Protein AF-A0A0R2H1U2-F1 (afdb_monomer_lite)

pLDDT: mean 84.58, std 15.43, range [46.41, 98.12]

Sequence (146 aa):
MGIFGTTMVCIAEWLLFIFPLYQAYLELDEQRDLLLANIDFDEIHNHAFADRKIHLRDLNQLKLLLTDEQKAALKAFNSLRNKAIAWFFVALAGYIKACSSTFEVMEHFSHHVNTWLFILIIVVLTAFALAFIVSRILTNQKVKAI

Structure (mmCIF, N/CA/C/O backbone):
data_AF-A0A0R2H1U2-F1
#
_entry.id   AF-A0A0R2H1U2-F1
#
loop_
_atom_site.group_PDB
_atom_site.id
_atom_site.type_symbol
_atom_site.label_atom_id
_atom_site.label_alt_id
_atom_site.label_comp_id
_atom_site.label_asym_id
_atom_site.label_entity_id
_atom_site.label_seq_id
_atom_site.pdbx_PDB_ins_code
_atom_site.Cartn_x
_atom_site.Cartn_y
_atom_site.Cartn_z
_atom_site.occupancy
_atom_site.B_iso_or_equiv
_atom_site.auth_seq_id
_atom_site.auth_comp_id
_atom_site.auth_asym_id
_atom_site.auth_atom_id
_atom_site.pdbx_PDB_model_num
ATOM 1 N N . MET A 1 1 ? 24.788 9.928 -10.933 1.00 64.69 1 MET A N 1
ATOM 2 C CA . MET A 1 1 ? 25.160 8.730 -10.144 1.00 64.69 1 MET A CA 1
ATOM 3 C C . MET A 1 1 ? 25.624 7.633 -11.094 1.00 64.69 1 MET A C 1
ATOM 5 O O . MET A 1 1 ? 25.211 7.639 -12.248 1.00 64.69 1 MET A O 1
ATOM 9 N N . GLY A 1 2 ? 26.493 6.722 -10.647 1.00 85.94 2 GLY A N 1
ATOM 10 C CA . GLY A 1 2 ? 26.785 5.500 -11.407 1.00 85.94 2 GLY A CA 1
ATOM 11 C C . GLY A 1 2 ? 25.601 4.526 -11.376 1.00 85.94 2 GLY A C 1
ATOM 12 O O . GLY A 1 2 ? 24.752 4.631 -10.493 1.00 85.94 2 GLY A O 1
ATOM 13 N N . ILE A 1 3 ? 25.583 3.558 -12.296 1.00 89.31 3 ILE A N 1
ATOM 14 C CA . ILE A 1 3 ? 24.486 2.588 -12.478 1.00 89.31 3 ILE A CA 1
ATOM 15 C C . ILE A 1 3 ? 24.079 1.864 -11.186 1.00 89.31 3 ILE A C 1
ATOM 17 O O . ILE A 1 3 ? 22.897 1.677 -10.908 1.00 89.31 3 ILE A O 1
ATOM 21 N N . PHE A 1 4 ? 25.062 1.529 -10.349 1.00 90.88 4 PHE A N 1
ATOM 22 C CA . PHE A 1 4 ? 24.841 0.911 -9.045 1.00 90.88 4 PHE A CA 1
ATOM 23 C C . PHE A 1 4 ? 24.026 1.810 -8.105 1.00 90.88 4 PHE A C 1
ATOM 25 O O . PHE A 1 4 ? 23.068 1.354 -7.487 1.00 90.88 4 PHE A O 1
ATOM 32 N N . GLY A 1 5 ? 24.374 3.099 -8.031 1.00 92.50 5 GLY A N 1
ATOM 33 C CA . GLY A 1 5 ? 23.673 4.064 -7.185 1.00 92.50 5 GLY A CA 1
ATOM 34 C C . GLY A 1 5 ? 22.225 4.256 -7.628 1.00 92.50 5 GLY A C 1
ATOM 35 O O . GLY A 1 5 ? 21.321 4.166 -6.804 1.00 92.50 5 GLY A O 1
ATOM 36 N N . THR A 1 6 ? 22.002 4.423 -8.934 1.00 93.12 6 THR A N 1
ATOM 37 C CA . THR A 1 6 ? 20.656 4.562 -9.511 1.00 93.12 6 THR A CA 1
ATOM 38 C C . THR A 1 6 ? 19.805 3.314 -9.254 1.00 93.12 6 THR A C 1
ATOM 40 O O . THR A 1 6 ? 18.647 3.420 -8.861 1.00 93.12 6 THR A O 1
ATOM 43 N N . THR A 1 7 ? 20.396 2.121 -9.381 1.00 94.19 7 THR A N 1
ATOM 44 C CA . THR A 1 7 ? 19.700 0.854 -9.105 1.00 94.19 7 THR A CA 1
ATOM 45 C C . THR A 1 7 ? 19.287 0.743 -7.635 1.00 94.19 7 THR A C 1
ATOM 47 O O . THR A 1 7 ? 18.159 0.357 -7.343 1.00 94.19 7 THR A O 1
ATOM 50 N N . MET A 1 8 ? 20.161 1.124 -6.697 1.00 96.56 8 MET A N 1
ATOM 51 C CA . MET A 1 8 ? 19.837 1.102 -5.264 1.00 96.56 8 MET A CA 1
ATOM 52 C C . MET A 1 8 ? 18.733 2.095 -4.898 1.00 96.56 8 MET A C 1
ATOM 54 O O . MET A 1 8 ? 17.856 1.765 -4.101 1.00 96.56 8 MET A O 1
ATOM 58 N N . VAL A 1 9 ? 18.744 3.285 -5.503 1.00 95.94 9 VAL A N 1
ATOM 59 C CA . VAL A 1 9 ? 17.663 4.267 -5.343 1.00 95.94 9 VAL A CA 1
ATOM 60 C C . VAL A 1 9 ? 16.347 3.705 -5.876 1.00 95.94 9 VAL A C 1
ATOM 62 O O . VAL A 1 9 ? 15.346 3.750 -5.167 1.00 95.94 9 VAL A O 1
ATOM 65 N N . CYS A 1 10 ? 16.359 3.093 -7.061 1.00 96.12 10 CYS A N 1
ATOM 66 C CA . CYS A 1 10 ? 15.179 2.454 -7.639 1.00 96.12 10 CYS A CA 1
ATOM 67 C C . CYS A 1 10 ? 14.599 1.373 -6.715 1.00 96.12 10 CYS A C 1
ATOM 69 O O . CYS A 1 10 ? 13.407 1.388 -6.408 1.00 96.12 10 CYS A O 1
ATOM 71 N N . ILE A 1 11 ? 15.447 0.492 -6.175 1.00 96.94 11 ILE A N 1
ATOM 72 C CA . 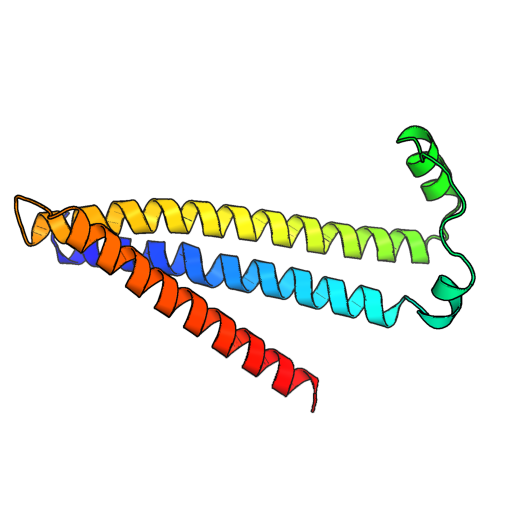ILE A 1 11 ? 15.022 -0.519 -5.196 1.00 96.94 11 ILE A CA 1
ATOM 73 C C . ILE A 1 11 ? 14.402 0.147 -3.962 1.00 96.94 11 ILE A C 1
ATOM 75 O O . ILE A 1 11 ? 13.312 -0.239 -3.544 1.00 96.94 11 ILE A O 1
ATOM 79 N N . ALA A 1 12 ? 15.061 1.155 -3.386 1.00 97.44 12 ALA A N 1
ATOM 80 C CA . ALA A 1 12 ? 14.558 1.850 -2.203 1.00 97.44 12 ALA A CA 1
ATOM 81 C C . ALA A 1 12 ? 13.175 2.478 -2.442 1.00 97.44 12 ALA A C 1
ATOM 83 O O . ALA A 1 12 ? 12.314 2.439 -1.565 1.00 97.44 12 ALA A O 1
ATOM 84 N N . GLU A 1 13 ? 12.933 3.016 -3.632 1.00 97.69 13 GLU A N 1
ATOM 85 C CA . GLU A 1 13 ? 11.661 3.641 -3.989 1.00 97.69 13 GLU A CA 1
ATOM 86 C C . GLU A 1 13 ? 10.540 2.623 -4.202 1.00 97.69 13 GLU A C 1
ATOM 88 O O . GLU A 1 13 ? 9.422 2.841 -3.734 1.00 97.69 13 GLU A O 1
ATOM 93 N N . TRP A 1 14 ? 10.842 1.461 -4.787 1.00 98.12 14 TRP A N 1
ATOM 94 C CA . TRP A 1 14 ? 9.898 0.342 -4.815 1.00 98.12 14 TRP A CA 1
ATOM 95 C C . TRP A 1 14 ? 9.555 -0.156 -3.404 1.00 98.12 14 TRP A C 1
ATOM 97 O O . TRP A 1 14 ? 8.397 -0.471 -3.128 1.00 98.12 14 TRP A O 1
ATOM 107 N N . LEU A 1 15 ? 10.509 -0.161 -2.468 1.00 97.62 15 LEU A N 1
ATOM 108 C CA . LEU A 1 15 ? 10.227 -0.496 -1.064 1.00 97.62 15 LEU A CA 1
ATOM 109 C C . LEU A 1 15 ? 9.354 0.569 -0.375 1.00 97.62 15 LEU A C 1
ATOM 111 O O . LEU A 1 15 ? 8.492 0.211 0.431 1.00 97.62 15 LEU A O 1
ATOM 115 N N . LEU A 1 16 ? 9.519 1.851 -0.728 1.00 97.56 16 LEU A N 1
ATOM 116 C CA . LEU A 1 16 ? 8.642 2.947 -0.286 1.00 97.56 16 LEU A CA 1
ATOM 117 C C . LEU A 1 16 ? 7.225 2.859 -0.863 1.00 97.56 16 LEU A C 1
ATOM 119 O O . LEU A 1 16 ? 6.310 3.457 -0.307 1.00 97.56 16 LEU A O 1
ATOM 123 N N . PHE A 1 17 ? 7.013 2.111 -1.942 1.00 97.94 17 PHE A N 1
ATOM 124 C CA . PHE A 1 17 ? 5.671 1.739 -2.383 1.00 97.94 17 PHE A CA 1
ATOM 125 C C . PHE A 1 17 ? 5.137 0.545 -1.579 1.00 97.94 17 PHE A C 1
ATOM 127 O O . PHE A 1 17 ? 4.063 0.620 -0.983 1.00 97.94 17 PHE A O 1
ATOM 134 N N . ILE A 1 18 ? 5.904 -0.547 -1.530 1.00 97.62 18 ILE A N 1
ATOM 135 C CA . ILE A 1 18 ? 5.443 -1.844 -1.020 1.00 97.62 18 ILE A CA 1
ATOM 136 C C . ILE A 1 18 ? 5.078 -1.791 0.467 1.00 97.62 18 ILE A C 1
ATOM 138 O O . ILE A 1 18 ? 3.977 -2.192 0.854 1.00 97.62 18 ILE A O 1
ATOM 142 N N . PHE A 1 19 ? 5.993 -1.323 1.320 1.00 97.62 19 PHE A N 1
ATOM 143 C CA . PHE A 1 19 ? 5.796 -1.412 2.769 1.00 97.62 19 PHE A CA 1
ATOM 144 C C . PHE A 1 19 ? 4.764 -0.421 3.302 1.00 97.62 19 PHE A C 1
ATOM 146 O O . PHE A 1 19 ? 3.919 -0.849 4.086 1.00 97.62 19 PHE A O 1
ATOM 153 N N . PRO A 1 20 ? 4.748 0.856 2.880 1.00 98.12 20 PRO A N 1
ATOM 154 C CA . PRO A 1 20 ? 3.683 1.772 3.267 1.00 98.12 20 PRO A CA 1
ATOM 155 C C . PRO A 1 20 ? 2.303 1.308 2.794 1.00 98.12 20 PRO A C 1
ATOM 157 O O . PRO A 1 20 ? 1.339 1.438 3.542 1.00 98.12 20 PRO A O 1
ATOM 160 N N . LEU A 1 21 ? 2.190 0.680 1.615 1.00 97.75 21 LEU A N 1
ATOM 161 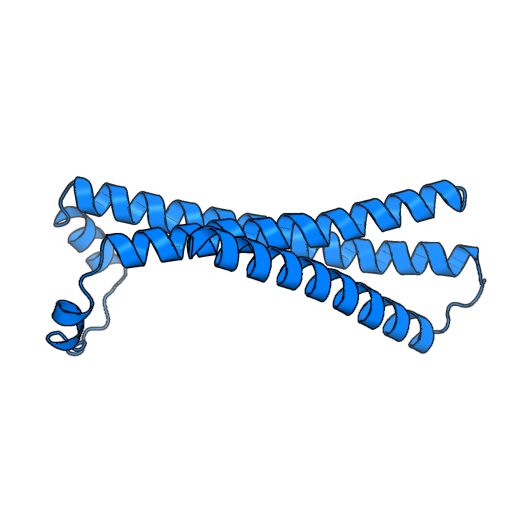C CA . LEU A 1 21 ? 0.907 0.133 1.168 1.00 97.75 21 LEU A CA 1
ATOM 162 C C . LEU A 1 21 ? 0.452 -1.037 2.050 1.00 97.75 21 LEU A C 1
ATOM 164 O O . LEU A 1 21 ? -0.715 -1.117 2.431 1.00 97.75 21 LEU A O 1
ATOM 168 N N . TYR A 1 22 ? 1.379 -1.921 2.420 1.00 97.19 22 TYR A N 1
ATOM 169 C CA . TYR A 1 22 ? 1.096 -2.994 3.370 1.00 97.19 22 TYR A CA 1
ATOM 170 C C . TYR A 1 22 ? 0.744 -2.457 4.768 1.00 97.19 22 TYR A C 1
ATOM 172 O O . TYR A 1 22 ? -0.185 -2.954 5.398 1.00 97.19 22 TYR A O 1
ATOM 180 N N . GLN A 1 23 ? 1.419 -1.406 5.239 1.00 97.38 23 GLN A N 1
ATOM 181 C CA . GLN A 1 23 ? 1.096 -0.755 6.509 1.00 97.38 23 GLN A CA 1
ATOM 182 C C . GLN A 1 23 ? -0.306 -0.136 6.478 1.00 97.38 23 GLN A C 1
ATOM 184 O O . GLN A 1 23 ? -1.060 -0.295 7.433 1.00 97.38 23 GLN A O 1
ATOM 189 N N . ALA A 1 24 ? -0.693 0.505 5.371 1.00 96.81 24 ALA A N 1
ATOM 190 C CA . ALA A 1 24 ? -2.050 1.012 5.197 1.00 96.81 24 ALA A CA 1
ATOM 191 C C . ALA A 1 24 ? -3.094 -0.109 5.327 1.00 96.81 24 ALA A C 1
ATOM 193 O O . ALA A 1 24 ? -4.110 0.080 5.993 1.00 96.81 24 ALA A O 1
ATOM 194 N N . TYR A 1 25 ? -2.821 -1.287 4.752 1.00 95.56 25 TYR A N 1
ATOM 195 C CA . TYR A 1 25 ? -3.667 -2.467 4.940 1.00 95.56 25 TYR A CA 1
ATOM 196 C C . TYR A 1 25 ? -3.757 -2.885 6.414 1.00 95.56 25 TYR A C 1
ATOM 198 O O . TYR A 1 25 ? -4.858 -3.133 6.890 1.00 95.56 25 TYR A O 1
ATOM 206 N N . LEU A 1 26 ? -2.636 -2.954 7.141 1.00 95.50 26 LEU A N 1
ATOM 207 C CA . LEU A 1 26 ? -2.635 -3.386 8.545 1.00 95.50 26 LEU A CA 1
ATOM 208 C C . LEU A 1 26 ? -3.492 -2.483 9.437 1.00 95.50 26 LEU A C 1
ATOM 210 O O . LEU A 1 26 ? -4.257 -2.989 10.252 1.00 95.50 26 LEU A O 1
ATOM 214 N N . GLU A 1 27 ? -3.417 -1.167 9.244 1.00 94.06 27 GLU A N 1
ATOM 215 C CA . GLU A 1 27 ? -4.227 -0.205 10.004 1.00 94.06 27 GLU A CA 1
ATOM 216 C C . GLU A 1 27 ? -5.730 -0.361 9.688 1.00 94.06 27 GLU A C 1
ATOM 218 O O . GLU A 1 27 ? -6.568 -0.247 10.582 1.00 94.06 27 GLU A O 1
ATOM 223 N N . LEU A 1 28 ? -6.093 -0.667 8.431 1.00 92.69 28 LEU A N 1
ATOM 224 C CA . LEU A 1 28 ? -7.482 -0.970 8.042 1.00 92.69 28 LEU A CA 1
ATOM 225 C C . LEU A 1 28 ? -7.963 -2.324 8.580 1.00 92.69 28 LEU A C 1
ATOM 227 O O . LEU A 1 28 ? -9.132 -2.475 8.928 1.00 92.69 28 LEU A O 1
ATOM 231 N N . ASP A 1 29 ? -7.078 -3.314 8.634 1.00 92.00 29 ASP A N 1
ATOM 232 C CA . ASP A 1 29 ? -7.366 -4.646 9.162 1.00 92.00 29 ASP A CA 1
ATOM 233 C C . ASP A 1 29 ? -7.618 -4.580 10.678 1.00 92.00 29 ASP A C 1
ATOM 235 O O . ASP A 1 29 ? -8.599 -5.137 11.161 1.00 92.00 29 ASP A O 1
ATOM 239 N N . GLU A 1 30 ? -6.816 -3.804 11.413 1.00 90.75 30 GLU A N 1
ATOM 240 C CA . GLU A 1 30 ? -7.051 -3.496 12.831 1.00 90.75 30 GLU A CA 1
ATOM 241 C C . GLU A 1 30 ? -8.346 -2.695 13.030 1.00 90.75 30 GLU A C 1
ATOM 243 O O . GLU A 1 30 ? -9.134 -2.975 13.934 1.00 90.75 30 GLU A O 1
ATOM 248 N N . GLN A 1 31 ? -8.627 -1.739 12.140 1.00 88.75 31 GLN A N 1
ATOM 249 C CA . GLN A 1 31 ? -9.879 -0.988 12.159 1.00 88.75 31 GLN A CA 1
ATOM 250 C C . GLN A 1 31 ? -11.100 -1.905 11.971 1.00 88.75 31 GLN A C 1
ATOM 252 O O . GLN A 1 31 ? -12.118 -1.705 12.637 1.00 88.75 31 GLN A O 1
ATOM 257 N N . ARG A 1 32 ? -11.013 -2.903 11.080 1.00 87.12 32 ARG A N 1
ATOM 258 C CA . ARG A 1 32 ? -12.057 -3.920 10.889 1.00 87.12 32 ARG A CA 1
ATOM 259 C C . ARG A 1 32 ? -12.245 -4.743 12.158 1.00 87.12 32 ARG A C 1
ATOM 261 O O . ARG A 1 32 ? -13.382 -4.939 12.572 1.00 87.12 32 ARG A O 1
ATOM 268 N N . ASP A 1 33 ? -11.163 -5.200 12.774 1.00 87.19 33 ASP A N 1
ATOM 269 C CA . ASP A 1 33 ? -11.244 -6.029 13.977 1.00 87.19 33 ASP A CA 1
ATOM 270 C C . ASP A 1 33 ? -11.883 -5.255 15.147 1.00 87.19 33 ASP A C 1
ATOM 272 O O . ASP A 1 33 ? -12.741 -5.793 15.844 1.00 87.19 33 ASP A O 1
ATOM 276 N N . LEU A 1 34 ? -11.580 -3.957 15.297 1.00 84.81 34 LEU A N 1
ATOM 277 C CA . LEU A 1 34 ? -12.262 -3.088 16.265 1.00 84.81 34 LEU A CA 1
ATOM 278 C C . LEU A 1 34 ? -13.755 -2.899 15.970 1.00 84.81 34 LEU A C 1
ATOM 280 O O . LEU A 1 34 ? -14.539 -2.764 16.908 1.00 84.81 34 LEU A O 1
ATOM 284 N N . LEU A 1 35 ? -14.162 -2.853 14.697 1.00 81.38 35 LEU A N 1
ATOM 285 C CA . LEU A 1 35 ? -15.584 -2.803 14.344 1.00 81.38 35 LEU A CA 1
ATOM 286 C C . LEU A 1 35 ? -16.284 -4.107 14.711 1.00 81.38 35 LEU A C 1
ATOM 288 O O . LEU A 1 35 ? -17.326 -4.067 15.351 1.00 81.38 35 LEU A O 1
ATOM 292 N N . LEU A 1 36 ? -15.704 -5.247 14.329 1.00 80.50 36 LEU A N 1
ATOM 293 C CA . LEU A 1 36 ? -16.287 -6.564 14.586 1.00 80.50 36 LEU A CA 1
ATOM 294 C C . LEU A 1 36 ? -16.393 -6.874 16.086 1.00 80.50 36 LEU A C 1
ATOM 296 O O . LEU A 1 36 ? -17.328 -7.550 16.493 1.00 80.50 36 LEU A O 1
ATOM 300 N N . ALA A 1 37 ? -15.471 -6.364 16.907 1.00 79.06 37 ALA A N 1
ATOM 301 C CA . ALA A 1 37 ? -15.507 -6.549 18.357 1.00 79.06 37 ALA A CA 1
ATOM 302 C C . ALA A 1 37 ? -16.567 -5.689 19.072 1.00 79.06 37 ALA A C 1
ATOM 304 O O . ALA A 1 37 ? -16.994 -6.045 20.166 1.00 79.06 37 ALA A O 1
ATOM 305 N N . ASN A 1 38 ? -16.963 -4.553 18.489 1.00 71.19 38 ASN A N 1
ATOM 306 C CA . ASN A 1 38 ? -17.827 -3.561 19.146 1.00 71.19 38 ASN A CA 1
ATOM 307 C C . ASN A 1 38 ? -19.221 -3.432 18.515 1.00 71.19 38 ASN A C 1
ATOM 309 O O . ASN A 1 38 ? -20.018 -2.615 18.974 1.00 71.19 38 ASN A O 1
ATOM 313 N N . ILE A 1 39 ? -19.507 -4.175 17.445 1.00 64.25 39 ILE A N 1
ATOM 314 C CA . ILE A 1 39 ? -20.787 -4.129 16.740 1.00 64.25 39 ILE A CA 1
ATOM 315 C C . ILE A 1 39 ? -21.485 -5.480 16.866 1.00 64.25 39 ILE A C 1
ATOM 317 O O . ILE A 1 39 ? -20.988 -6.486 16.365 1.00 64.25 39 ILE A O 1
ATOM 321 N N . ASP A 1 40 ? -22.675 -5.466 17.465 1.00 63.75 40 ASP A N 1
ATOM 322 C CA . ASP A 1 40 ? -23.650 -6.541 17.311 1.00 63.75 40 ASP A CA 1
ATOM 323 C C . ASP A 1 40 ? -24.409 -6.335 15.989 1.00 63.75 40 ASP A C 1
ATOM 325 O O . ASP A 1 40 ? -25.211 -5.408 15.829 1.00 63.75 40 ASP A O 1
ATOM 329 N N . PHE A 1 41 ? -24.098 -7.159 14.988 1.00 55.00 41 PHE A N 1
ATOM 330 C CA . PHE A 1 41 ? -24.680 -7.032 13.651 1.00 55.00 41 PHE A CA 1
ATOM 331 C C . PHE A 1 41 ? -26.163 -7.435 13.598 1.00 55.00 41 PHE A C 1
ATOM 333 O O . PHE A 1 41 ? -26.858 -6.984 12.683 1.00 55.00 41 PHE A O 1
ATOM 340 N N . ASP A 1 42 ? -26.665 -8.201 14.576 1.00 53.34 42 ASP A N 1
ATOM 341 C CA . ASP A 1 42 ? -28.087 -8.561 14.657 1.00 53.34 42 ASP A CA 1
ATOM 342 C C . ASP A 1 42 ? -28.952 -7.363 15.090 1.00 53.34 42 ASP A C 1
ATOM 344 O O . ASP A 1 42 ? -30.091 -7.208 14.641 1.00 53.34 42 ASP A O 1
ATOM 348 N N . GLU A 1 43 ? -28.401 -6.440 15.885 1.00 52.88 43 GLU A N 1
ATOM 349 C CA . GLU A 1 43 ? -29.109 -5.236 16.339 1.00 52.88 43 GLU A CA 1
ATOM 350 C C . GLU A 1 43 ? -29.252 -4.180 15.220 1.00 52.88 43 GLU A C 1
ATOM 352 O O . GLU A 1 43 ? -30.265 -3.474 15.130 1.00 52.88 43 GLU A O 1
ATOM 357 N N . ILE A 1 44 ? -28.277 -4.112 14.303 1.00 51.91 44 ILE A N 1
ATOM 358 C CA . ILE A 1 44 ? -28.257 -3.155 13.181 1.00 51.91 44 ILE A CA 1
ATOM 359 C C . ILE A 1 44 ? -29.311 -3.490 12.117 1.00 51.91 44 ILE A C 1
ATOM 361 O O . ILE A 1 44 ? -29.895 -2.576 11.529 1.00 51.91 44 ILE A O 1
ATOM 365 N N . HIS A 1 45 ? -29.607 -4.773 11.879 1.00 49.19 45 HIS A N 1
ATOM 366 C CA . HIS A 1 45 ? -30.610 -5.180 10.886 1.00 49.19 45 HIS A CA 1
ATOM 367 C C . HIS A 1 45 ? -32.026 -4.684 11.240 1.00 49.19 45 HIS A C 1
ATOM 369 O O . HIS A 1 45 ? -32.807 -4.353 10.348 1.00 49.19 45 HIS A O 1
ATOM 375 N N . ASN A 1 46 ? -32.331 -4.530 12.533 1.00 51.06 46 ASN A N 1
ATOM 376 C CA . ASN A 1 46 ? -33.621 -4.018 13.008 1.00 51.06 46 ASN A CA 1
ATOM 377 C C . ASN A 1 46 ? -33.763 -2.486 12.913 1.00 51.06 46 ASN A C 1
ATOM 379 O O . ASN A 1 46 ? -34.876 -1.972 13.005 1.00 51.06 46 ASN A O 1
ATOM 383 N N . HIS A 1 47 ? -32.673 -1.750 12.673 1.00 51.34 47 HIS A N 1
ATOM 384 C CA . HIS A 1 47 ? -32.681 -0.295 12.491 1.00 51.34 47 HIS A CA 1
ATOM 385 C C . HIS A 1 47 ? -32.152 0.082 11.103 1.00 51.34 47 HIS A C 1
ATOM 387 O O . HIS A 1 47 ? -31.167 0.805 10.951 1.00 51.34 47 HIS A O 1
ATOM 393 N N . ALA A 1 48 ? -32.836 -0.387 10.059 1.00 47.16 48 ALA A N 1
ATOM 394 C CA . ALA A 1 48 ? -32.629 0.093 8.699 1.00 47.16 48 ALA A CA 1
ATOM 395 C C . ALA A 1 48 ? -32.985 1.588 8.599 1.00 47.16 48 ALA A C 1
ATOM 397 O O . ALA A 1 48 ? -34.140 1.956 8.411 1.00 47.16 48 ALA A O 1
ATOM 398 N N . PHE A 1 49 ? -31.969 2.437 8.776 1.00 48.84 49 PHE A N 1
ATOM 399 C CA . PHE A 1 49 ? -31.794 3.782 8.220 1.00 48.84 49 PHE A CA 1
ATOM 400 C C . PHE A 1 49 ? -33.072 4.466 7.705 1.00 48.84 49 PHE A C 1
ATOM 402 O O . PHE A 1 49 ? -33.223 4.726 6.512 1.00 48.84 49 PHE A O 1
ATOM 409 N N . ALA A 1 50 ? -33.974 4.819 8.622 1.00 46.41 50 ALA A N 1
ATOM 410 C CA . ALA A 1 50 ? -35.109 5.682 8.327 1.00 46.41 50 ALA A CA 1
ATOM 411 C C . ALA A 1 50 ? -34.622 7.137 8.173 1.00 46.41 50 ALA A C 1
ATOM 413 O O . ALA A 1 50 ? -34.654 7.951 9.095 1.00 46.41 50 ALA A O 1
ATOM 414 N N . ASP A 1 51 ? -34.101 7.421 6.983 1.00 51.25 51 ASP A N 1
ATOM 415 C CA . ASP A 1 51 ? -34.406 8.642 6.239 1.00 51.25 51 ASP A CA 1
ATOM 416 C C . ASP A 1 51 ? -34.019 9.993 6.876 1.00 51.25 51 ASP A C 1
ATOM 418 O O . ASP A 1 51 ? -34.823 10.922 6.962 1.00 51.25 51 ASP A O 1
ATOM 422 N N . ARG A 1 52 ? -32.761 10.161 7.310 1.00 53.12 52 ARG A N 1
ATOM 423 C CA . ARG A 1 52 ? -32.261 11.496 7.692 1.00 53.12 52 ARG A CA 1
ATOM 424 C C . ARG A 1 52 ? -30.943 11.863 7.027 1.00 53.12 52 ARG A C 1
ATOM 426 O O . ARG A 1 52 ? -29.911 11.236 7.244 1.00 53.12 52 ARG A O 1
ATOM 433 N N . LYS A 1 53 ? -30.972 12.968 6.273 1.00 50.16 53 LYS A N 1
ATOM 434 C CA . LYS A 1 53 ? -29.789 13.751 5.888 1.00 50.16 53 LYS A CA 1
ATOM 435 C C . LYS A 1 53 ? -29.176 14.368 7.146 1.00 50.16 53 LYS A C 1
ATOM 437 O O . LYS A 1 53 ? -29.506 15.492 7.509 1.00 50.16 53 LYS A O 1
ATOM 442 N N . ILE A 1 54 ? -28.304 13.625 7.817 1.00 56.94 54 ILE A N 1
ATOM 443 C CA . ILE A 1 54 ? -27.593 14.102 9.006 1.00 56.94 54 ILE A CA 1
ATOM 444 C C . ILE A 1 54 ? -26.682 15.268 8.592 1.00 56.94 54 ILE A C 1
ATOM 446 O O . ILE A 1 54 ? -25.785 15.100 7.764 1.00 56.94 54 ILE A O 1
ATOM 450 N N . HIS A 1 55 ? -26.914 16.463 9.138 1.00 58.75 55 HIS A N 1
ATOM 451 C CA . HIS A 1 55 ? -26.027 17.607 8.931 1.00 58.75 55 HIS A CA 1
ATOM 452 C C . HIS A 1 55 ? -24.776 17.500 9.818 1.00 58.75 55 HIS A C 1
ATOM 454 O O . HIS A 1 55 ? -24.802 16.930 10.907 1.00 58.75 55 HIS A O 1
ATOM 460 N N . LEU A 1 56 ? -23.663 18.119 9.401 1.00 56.97 56 LEU A N 1
ATOM 461 C CA . LEU A 1 56 ? -22.414 18.171 10.186 1.00 56.97 56 LEU A CA 1
ATOM 462 C C . LEU A 1 56 ? -22.602 18.753 11.601 1.00 56.97 56 LEU A C 1
ATOM 464 O O . LEU A 1 56 ? -21.883 18.369 12.524 1.00 56.97 56 LEU A O 1
ATOM 468 N N . ARG A 1 57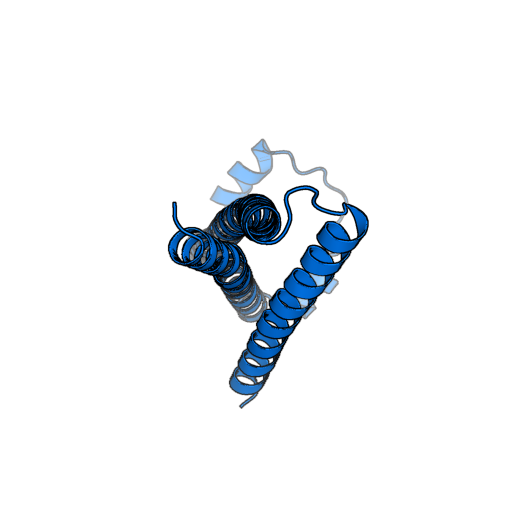 ? -23.573 19.661 11.783 1.00 54.09 57 ARG A N 1
ATOM 469 C CA . ARG A 1 57 ? -23.951 20.196 13.102 1.00 54.09 57 ARG A CA 1
ATOM 470 C C . ARG A 1 57 ? -24.573 19.125 14.004 1.00 54.09 57 ARG A C 1
ATOM 472 O O . ARG A 1 57 ? -24.214 19.063 15.178 1.00 54.09 57 ARG A O 1
ATOM 479 N N . ASP A 1 58 ? -25.400 18.247 13.445 1.00 61.91 58 ASP A N 1
ATOM 480 C CA . ASP A 1 58 ? -26.080 17.180 14.185 1.00 61.91 58 ASP A CA 1
ATOM 481 C C . ASP A 1 58 ? -25.089 16.106 14.642 1.00 61.91 58 ASP A C 1
ATOM 483 O O . ASP A 1 58 ? -25.191 15.606 15.756 1.00 61.91 58 ASP A O 1
ATOM 487 N N . LEU A 1 59 ? -24.057 15.809 13.841 1.00 62.06 59 LEU A N 1
ATOM 488 C CA . LEU A 1 59 ? -22.993 14.867 14.219 1.00 62.06 59 LEU A CA 1
ATOM 489 C C . LEU A 1 59 ? -22.199 15.327 15.447 1.00 62.06 59 LEU A C 1
ATOM 491 O O . LEU A 1 59 ? -21.801 14.503 16.268 1.00 62.06 59 LEU A O 1
ATOM 495 N N . ASN A 1 60 ? -21.957 16.632 15.591 1.00 63.59 60 ASN A N 1
ATOM 496 C CA . ASN A 1 60 ? -21.258 17.164 16.762 1.00 63.59 60 ASN A CA 1
ATOM 497 C C . ASN A 1 60 ? -22.140 17.142 18.017 1.00 63.59 60 ASN A C 1
ATOM 499 O O . ASN A 1 60 ? -21.621 16.914 19.107 1.00 63.59 60 ASN A O 1
ATOM 503 N N . GLN A 1 61 ? -23.456 17.321 17.870 1.00 62.56 61 GLN A N 1
ATOM 504 C CA . GLN A 1 61 ? -24.397 17.168 18.981 1.00 62.56 61 GLN A CA 1
ATOM 505 C C . GLN A 1 61 ? -24.581 15.697 19.373 1.00 62.56 61 GLN A C 1
ATOM 507 O O . GLN A 1 61 ? -24.516 15.368 20.552 1.00 62.56 61 GLN A O 1
ATOM 512 N N . LEU A 1 62 ? -24.693 14.791 18.401 1.00 61.62 62 LEU A N 1
ATOM 513 C CA . LEU A 1 62 ? -24.737 13.343 18.628 1.00 61.62 62 LEU A CA 1
ATOM 514 C C . LEU A 1 62 ? -23.473 12.834 19.324 1.00 61.62 62 LEU A C 1
ATOM 516 O O . LEU A 1 62 ? -23.559 11.990 20.208 1.00 61.62 62 LEU A O 1
ATOM 520 N N . LYS A 1 63 ? -22.301 13.403 19.008 1.00 61.16 63 LYS A N 1
ATOM 521 C CA . LYS A 1 63 ? -21.057 13.089 19.725 1.00 61.16 63 LYS A CA 1
ATOM 522 C C . LYS A 1 63 ? -21.115 13.412 21.215 1.00 61.16 63 LYS A C 1
ATOM 524 O O . LYS A 1 63 ? -20.413 12.753 21.971 1.00 61.16 63 LYS A O 1
ATOM 529 N N . LEU A 1 64 ? -21.903 14.399 21.646 1.00 66.06 64 LEU A N 1
ATOM 530 C CA . LEU A 1 64 ? -22.067 14.723 23.069 1.00 66.06 64 LEU A CA 1
ATOM 531 C C . LEU A 1 64 ? -22.937 13.691 23.795 1.00 66.06 64 LEU A C 1
ATOM 533 O O . LEU A 1 64 ? -22.727 13.479 24.985 1.00 66.06 64 LEU A O 1
ATOM 537 N N . LEU A 1 65 ? -23.852 13.041 23.071 1.00 68.38 65 LEU A N 1
ATOM 538 C CA . LEU A 1 65 ? -24.761 12.012 23.585 1.00 68.38 65 LEU A CA 1
ATOM 539 C C . LEU A 1 65 ? -24.103 10.630 23.715 1.00 68.38 65 LEU A C 1
ATOM 541 O O . LEU A 1 65 ? -24.657 9.756 24.375 1.00 68.38 65 LEU A O 1
ATOM 545 N N . LEU A 1 66 ? -22.933 10.430 23.102 1.00 70.69 66 LEU A N 1
ATOM 546 C CA . LEU A 1 66 ? -22.155 9.198 23.235 1.00 70.69 66 LEU A CA 1
ATOM 547 C C . LEU A 1 66 ? -21.566 9.075 24.644 1.00 70.69 66 LEU A C 1
ATOM 549 O O . LEU A 1 66 ? -21.063 10.057 25.209 1.00 70.69 66 LEU A O 1
ATOM 553 N N . THR A 1 67 ? -21.545 7.850 25.166 1.00 78.62 67 THR A N 1
ATOM 554 C CA . THR A 1 67 ? -20.792 7.530 26.384 1.00 78.62 67 THR A CA 1
ATOM 555 C C . THR A 1 67 ? -19.292 7.738 26.152 1.00 78.62 67 THR A C 1
ATOM 557 O O . THR A 1 67 ? -18.812 7.744 25.013 1.00 78.62 67 THR A O 1
ATOM 560 N N . ASP A 1 68 ? -18.517 7.929 27.221 1.00 81.44 68 ASP A N 1
ATOM 561 C CA . ASP A 1 68 ? -17.068 8.143 27.093 1.00 81.44 68 ASP A CA 1
ATOM 562 C C . ASP A 1 68 ? -16.355 6.942 26.451 1.00 81.44 68 ASP A C 1
ATOM 564 O O . ASP A 1 68 ? -15.414 7.117 25.675 1.00 81.44 68 ASP A O 1
ATOM 568 N N . GLU A 1 69 ? -16.877 5.737 26.674 1.00 76.94 69 GLU A N 1
ATOM 569 C CA . GLU A 1 69 ? -16.433 4.500 26.031 1.00 76.94 69 GLU A CA 1
ATOM 570 C C . GLU A 1 69 ? -16.682 4.514 24.513 1.00 76.94 69 GLU A C 1
ATOM 572 O O . GLU A 1 69 ? -15.762 4.290 23.723 1.00 76.94 69 GLU A O 1
ATOM 577 N N . GLN A 1 70 ? -17.883 4.904 24.074 1.00 74.19 70 GLN A N 1
ATOM 578 C CA . GLN A 1 70 ? -18.209 5.038 22.649 1.00 74.19 70 GLN A CA 1
ATOM 579 C C . GLN A 1 70 ? -17.384 6.138 21.963 1.00 74.19 70 GLN A C 1
ATOM 581 O O . GLN A 1 70 ? -16.953 5.983 20.816 1.00 74.19 70 GLN A O 1
ATOM 586 N N . LYS A 1 71 ? -17.114 7.252 22.659 1.00 78.62 71 LYS A N 1
ATOM 587 C CA . LYS A 1 71 ? -16.220 8.312 22.160 1.00 78.62 71 LYS A CA 1
ATOM 588 C C . LYS A 1 71 ? -14.790 7.804 21.997 1.00 78.62 71 LYS A C 1
ATOM 590 O O . LYS A 1 71 ? -14.145 8.135 20.998 1.00 78.62 71 LYS A O 1
ATOM 595 N N . ALA A 1 72 ? -14.292 7.015 22.950 1.00 80.25 72 ALA A N 1
ATOM 596 C CA . ALA A 1 72 ? -12.962 6.419 22.883 1.00 80.25 72 ALA A CA 1
ATOM 597 C C . ALA A 1 72 ? -12.845 5.440 21.702 1.00 80.25 72 ALA A C 1
ATOM 599 O O . ALA A 1 72 ? -11.911 5.569 20.906 1.00 80.25 72 ALA A O 1
ATOM 600 N N . ALA A 1 73 ? -13.831 4.556 21.515 1.00 77.44 73 ALA A N 1
ATOM 601 C CA . ALA A 1 73 ? -13.890 3.626 20.386 1.00 77.44 73 ALA A CA 1
ATOM 602 C C . ALA A 1 73 ? -13.940 4.359 19.031 1.00 77.44 73 ALA A C 1
ATOM 604 O O . ALA A 1 73 ? -13.150 4.075 18.129 1.00 77.44 73 ALA A O 1
ATOM 605 N N . LEU A 1 74 ? -14.786 5.388 18.904 1.00 79.12 74 LEU A N 1
ATOM 606 C CA . LEU A 1 74 ? -14.870 6.214 17.695 1.00 79.12 74 LEU A CA 1
ATOM 607 C C . LEU A 1 74 ? -13.560 6.968 17.410 1.00 79.12 74 LEU A C 1
ATOM 609 O O . LEU A 1 74 ? -13.179 7.155 16.249 1.00 79.12 74 LEU A O 1
ATOM 613 N N . LYS A 1 75 ? -12.857 7.427 18.451 1.00 85.19 75 LYS A N 1
ATOM 614 C CA . LYS A 1 75 ? -11.548 8.075 18.309 1.00 85.19 75 LYS A CA 1
ATOM 615 C C . LYS A 1 75 ? -10.492 7.081 17.824 1.00 85.19 75 LYS A C 1
ATOM 617 O O . LYS A 1 75 ? -9.741 7.427 16.914 1.00 85.19 75 LYS A O 1
ATOM 622 N N . ALA A 1 76 ? -10.456 5.871 18.382 1.00 83.06 76 ALA A N 1
ATOM 623 C CA . ALA A 1 76 ? -9.550 4.807 17.950 1.00 83.06 76 ALA A CA 1
ATOM 624 C C . ALA A 1 76 ? -9.803 4.423 16.483 1.00 83.06 76 ALA A C 1
ATOM 626 O O . ALA A 1 76 ? -8.883 4.467 15.667 1.00 83.06 76 ALA A O 1
ATOM 627 N N . PHE A 1 77 ? -11.068 4.200 16.120 1.00 84.81 77 PHE A N 1
ATOM 628 C CA . PHE A 1 77 ? -11.496 3.910 14.751 1.00 84.81 77 PHE A CA 1
ATOM 629 C C . PHE A 1 77 ? -11.056 4.986 13.747 1.00 84.81 77 PHE A C 1
ATOM 631 O O . PHE A 1 77 ? -10.454 4.688 12.715 1.00 84.81 77 PHE A O 1
ATOM 638 N N . ASN A 1 78 ? -11.324 6.262 14.049 1.00 85.19 78 ASN A N 1
ATOM 639 C CA . ASN A 1 78 ? -10.924 7.364 13.171 1.00 85.19 78 ASN A CA 1
ATOM 640 C C . ASN A 1 78 ? -9.399 7.533 13.102 1.00 85.19 78 ASN A C 1
ATOM 642 O O . ASN A 1 78 ? -8.883 7.914 12.054 1.00 85.19 78 ASN A O 1
ATOM 646 N N . SER A 1 79 ? -8.683 7.262 14.197 1.00 89.31 79 SER A N 1
ATOM 647 C CA . SER A 1 79 ? -7.220 7.330 14.244 1.00 89.31 79 SER A CA 1
ATOM 648 C C . SER A 1 79 ? -6.586 6.316 13.289 1.00 89.31 79 SER A C 1
ATOM 650 O O . SER A 1 79 ? -5.772 6.710 12.455 1.00 89.31 79 SER A O 1
ATOM 652 N N . LEU A 1 80 ? -7.016 5.049 13.337 1.00 89.88 80 LEU A N 1
ATOM 653 C CA . LEU A 1 80 ? -6.539 3.995 12.431 1.00 89.88 80 LEU A CA 1
ATOM 654 C C . LEU A 1 80 ? -6.840 4.326 10.968 1.00 89.88 80 LEU A C 1
ATOM 656 O O . LEU A 1 80 ? -5.949 4.262 10.125 1.00 89.88 80 LEU A O 1
ATOM 660 N N . ARG A 1 81 ? -8.055 4.807 10.665 1.00 89.12 81 ARG A N 1
ATOM 661 C CA . ARG A 1 81 ? -8.397 5.255 9.305 1.00 89.12 81 ARG A CA 1
ATOM 662 C C . ARG A 1 81 ? -7.473 6.365 8.812 1.00 89.12 81 ARG A C 1
ATOM 664 O O . ARG A 1 81 ? -7.005 6.330 7.678 1.00 89.12 81 ARG A O 1
ATOM 671 N N . ASN A 1 82 ? -7.220 7.368 9.649 1.00 92.06 82 ASN A N 1
ATOM 672 C CA . ASN A 1 82 ? -6.362 8.490 9.277 1.00 92.06 82 ASN A CA 1
ATOM 673 C C . ASN A 1 82 ? -4.908 8.040 9.062 1.00 92.06 82 ASN A C 1
ATOM 675 O O . ASN A 1 82 ? -4.266 8.508 8.123 1.00 92.06 82 ASN A O 1
ATOM 679 N N . LYS A 1 83 ? -4.404 7.104 9.878 1.00 94.56 83 LYS A N 1
ATOM 680 C CA . LYS A 1 83 ? -3.086 6.483 9.675 1.00 94.56 83 LYS A CA 1
ATOM 681 C C . LYS A 1 83 ? -3.030 5.681 8.380 1.00 94.56 83 LYS A C 1
ATOM 683 O O . LYS A 1 83 ? -2.081 5.845 7.621 1.00 94.56 83 LYS A O 1
ATOM 688 N N . ALA A 1 84 ? -4.052 4.875 8.091 1.00 94.69 84 ALA A N 1
ATOM 689 C CA . ALA A 1 84 ? -4.142 4.120 6.846 1.00 94.69 84 ALA A CA 1
ATOM 690 C C . ALA A 1 84 ? -4.073 5.041 5.619 1.00 94.69 84 ALA A C 1
ATOM 692 O O . ALA A 1 84 ? -3.308 4.786 4.692 1.00 94.69 84 ALA A O 1
ATOM 693 N N . ILE A 1 85 ? -4.816 6.154 5.643 1.00 93.75 85 ILE A N 1
ATOM 694 C CA . ILE A 1 85 ? -4.783 7.172 4.585 1.00 93.75 85 ILE A CA 1
ATOM 695 C C . ILE A 1 85 ? -3.384 7.786 4.459 1.00 93.75 85 ILE A C 1
ATOM 697 O O . ILE A 1 85 ? -2.882 7.933 3.346 1.00 93.75 85 ILE A O 1
ATOM 701 N N . ALA A 1 86 ? -2.735 8.124 5.577 1.00 97.19 86 ALA A N 1
ATOM 702 C CA . ALA A 1 86 ? -1.378 8.662 5.554 1.00 97.19 86 ALA A CA 1
ATOM 703 C C . ALA A 1 86 ? -0.404 7.681 4.884 1.00 97.19 86 ALA A C 1
ATOM 705 O O . ALA A 1 86 ? 0.298 8.056 3.946 1.00 97.19 86 ALA A O 1
ATOM 706 N N . TRP A 1 87 ? -0.418 6.412 5.295 1.00 97.94 87 TRP A N 1
ATOM 707 C CA . TRP A 1 87 ? 0.429 5.373 4.711 1.00 97.94 87 TRP A CA 1
ATOM 708 C C . TRP A 1 87 ? 0.126 5.103 3.237 1.00 97.94 87 TRP A C 1
ATOM 710 O O . TRP A 1 87 ? 1.056 4.911 2.454 1.00 97.94 87 TRP A O 1
ATOM 720 N N . PHE A 1 88 ? -1.142 5.176 2.830 1.00 97.44 88 PHE A N 1
ATOM 721 C CA . PHE A 1 88 ? -1.531 5.097 1.425 1.00 97.44 88 PHE A CA 1
ATOM 722 C C . PHE A 1 88 ? -0.908 6.226 0.592 1.00 97.44 88 PHE A C 1
ATOM 724 O O . PHE A 1 88 ? -0.362 5.967 -0.478 1.00 97.44 88 PHE A O 1
ATOM 731 N N . PHE A 1 89 ? -0.923 7.470 1.082 1.00 97.56 89 PHE A N 1
ATOM 732 C CA . PHE A 1 89 ? -0.283 8.582 0.373 1.00 97.56 89 PHE A CA 1
ATOM 733 C C . PHE A 1 89 ? 1.245 8.465 0.339 1.00 97.56 89 PHE A C 1
ATOM 735 O O . PHE A 1 89 ? 1.847 8.808 -0.679 1.00 97.56 89 PHE A O 1
ATOM 742 N N . VAL A 1 90 ? 1.875 7.933 1.394 1.00 98.06 90 VAL A N 1
ATOM 743 C CA . VAL A 1 90 ? 3.312 7.607 1.362 1.00 98.06 90 VAL A CA 1
ATOM 744 C C . VAL A 1 90 ? 3.593 6.553 0.289 1.00 98.06 90 VAL A C 1
ATOM 746 O O . VAL A 1 90 ? 4.512 6.735 -0.507 1.00 98.06 90 VAL A O 1
ATOM 749 N N . ALA A 1 91 ? 2.775 5.500 0.212 1.00 98.12 91 ALA A N 1
ATOM 750 C CA . ALA A 1 91 ? 2.907 4.466 -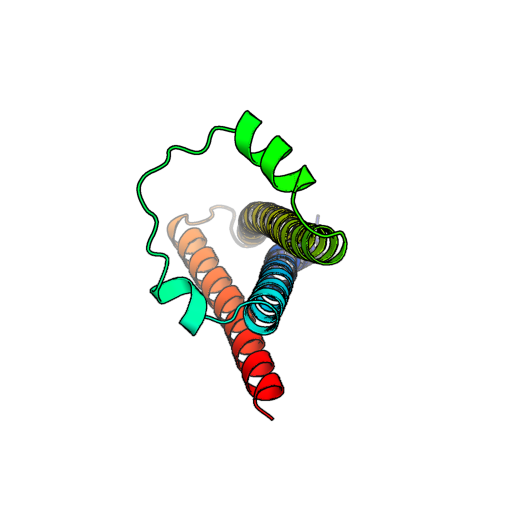0.810 1.00 98.12 91 ALA A CA 1
ATOM 751 C C . ALA A 1 91 ? 2.751 5.032 -2.224 1.00 98.12 91 ALA A C 1
ATOM 753 O O . ALA A 1 91 ? 3.541 4.717 -3.108 1.00 98.12 91 ALA A O 1
ATOM 754 N N . LEU A 1 92 ? 1.755 5.897 -2.434 1.00 97.81 92 LEU A N 1
ATOM 755 C CA . LEU A 1 92 ? 1.510 6.547 -3.717 1.00 97.81 92 LEU A CA 1
ATOM 756 C C . LEU A 1 92 ? 2.695 7.425 -4.140 1.00 97.81 92 LEU A C 1
ATOM 758 O O . LEU A 1 92 ? 3.125 7.363 -5.290 1.00 97.81 92 LEU A O 1
ATOM 762 N N . ALA A 1 93 ? 3.260 8.202 -3.211 1.00 98.06 93 ALA A N 1
ATOM 763 C CA . ALA A 1 93 ? 4.467 8.981 -3.471 1.00 98.06 93 ALA A CA 1
ATOM 764 C C . ALA A 1 93 ? 5.661 8.073 -3.813 1.00 98.06 93 ALA A C 1
ATOM 766 O O . ALA A 1 93 ? 6.368 8.336 -4.787 1.00 98.06 93 ALA A O 1
ATOM 767 N N . GLY A 1 94 ? 5.846 6.980 -3.064 1.00 97.81 94 GLY A N 1
ATOM 768 C CA . GLY A 1 94 ? 6.852 5.956 -3.346 1.00 97.81 94 GLY A CA 1
ATOM 769 C C . GLY A 1 94 ? 6.691 5.348 -4.739 1.00 97.81 94 GLY A C 1
ATOM 770 O O . GLY A 1 94 ? 7.667 5.241 -5.471 1.00 97.81 94 GLY A O 1
ATOM 771 N N . TYR A 1 95 ? 5.457 5.047 -5.149 1.00 98.12 95 TYR A N 1
ATOM 772 C CA . TYR A 1 95 ? 5.144 4.471 -6.456 1.00 98.12 95 TYR A CA 1
ATOM 773 C C . TYR A 1 95 ? 5.496 5.401 -7.617 1.00 98.12 95 TYR A C 1
ATOM 775 O O . TYR A 1 95 ? 6.132 4.982 -8.584 1.00 98.12 95 TYR A O 1
ATOM 783 N N . ILE A 1 96 ? 5.113 6.677 -7.514 1.00 97.94 96 ILE A N 1
ATOM 784 C CA . ILE A 1 96 ? 5.435 7.686 -8.532 1.00 97.94 96 ILE A CA 1
ATOM 785 C C . ILE A 1 96 ? 6.955 7.818 -8.667 1.00 97.94 96 ILE A C 1
ATOM 787 O O . ILE A 1 96 ? 7.479 7.845 -9.781 1.00 97.94 96 ILE A O 1
ATOM 791 N N . LYS A 1 97 ? 7.667 7.846 -7.534 1.00 97.19 97 LYS A N 1
ATOM 792 C CA . LYS A 1 97 ? 9.128 7.926 -7.516 1.00 97.19 97 LYS A CA 1
ATOM 793 C C . LYS A 1 97 ? 9.764 6.684 -8.144 1.00 97.19 97 LYS A C 1
ATOM 795 O O . LYS A 1 97 ? 10.553 6.821 -9.070 1.00 97.19 97 LYS A O 1
ATOM 800 N N . ALA A 1 98 ? 9.305 5.494 -7.756 1.00 97.69 98 ALA A N 1
ATOM 801 C CA . ALA A 1 98 ? 9.759 4.217 -8.298 1.00 97.69 98 ALA A CA 1
ATOM 802 C C . ALA A 1 98 ? 9.582 4.125 -9.823 1.00 97.69 98 ALA A C 1
ATOM 804 O O . ALA A 1 98 ? 10.450 3.599 -10.520 1.00 97.69 98 ALA A O 1
ATOM 805 N N . CYS A 1 99 ? 8.491 4.678 -10.367 1.00 96.94 99 CYS A N 1
ATOM 806 C CA . CYS A 1 99 ? 8.308 4.781 -11.816 1.00 96.94 99 CYS A CA 1
ATOM 807 C C . CYS A 1 99 ? 9.390 5.661 -12.462 1.00 96.94 99 CYS A C 1
ATOM 809 O O . CYS A 1 99 ? 9.967 5.275 -13.479 1.00 96.94 99 CYS A O 1
ATOM 811 N N . SER A 1 100 ? 9.692 6.813 -11.855 1.00 96.00 100 SER A N 1
ATOM 812 C CA . SER A 1 100 ? 10.737 7.734 -12.320 1.00 96.00 100 SER A CA 1
ATOM 813 C C . SER A 1 100 ? 12.131 7.105 -12.261 1.00 96.00 100 SER A C 1
ATOM 815 O O . SER A 1 100 ? 12.854 7.123 -13.252 1.00 96.00 100 SER A O 1
ATOM 817 N N . SER A 1 101 ? 12.515 6.487 -11.144 1.00 95.94 101 SER A N 1
ATOM 818 C CA . SER A 1 101 ? 13.837 5.859 -11.018 1.00 95.94 101 SER A CA 1
ATOM 819 C C . SER A 1 101 ? 13.986 4.597 -11.860 1.00 95.94 101 SER A C 1
ATOM 821 O O . SER A 1 101 ? 15.086 4.294 -12.314 1.00 95.94 101 SER A O 1
ATOM 823 N N . THR A 1 102 ? 12.899 3.872 -12.138 1.00 95.62 102 THR A N 1
ATOM 824 C CA . THR A 1 102 ? 12.924 2.767 -13.110 1.00 95.62 102 THR A CA 1
ATOM 825 C C . THR A 1 102 ? 13.289 3.282 -14.502 1.00 95.62 102 THR A C 1
ATOM 827 O O . THR A 1 102 ? 14.094 2.655 -15.190 1.00 95.62 102 THR A O 1
ATOM 830 N N . PHE A 1 103 ? 12.759 4.442 -14.901 1.00 94.38 103 PHE A N 1
ATOM 831 C CA . PHE A 1 103 ? 13.133 5.086 -16.158 1.00 94.38 103 PHE A CA 1
ATOM 832 C C . PHE A 1 103 ? 14.616 5.493 -16.170 1.00 94.38 103 PHE A C 1
ATOM 834 O O . PHE A 1 103 ? 15.326 5.161 -17.117 1.00 94.38 103 PHE A O 1
ATOM 841 N N . GLU A 1 104 ? 15.113 6.108 -15.091 1.00 93.12 104 GLU A N 1
ATOM 842 C CA . GLU A 1 104 ? 16.535 6.471 -14.956 1.00 93.12 104 GLU A CA 1
ATOM 843 C C . GLU A 1 104 ? 17.465 5.250 -15.048 1.00 93.12 104 GLU A C 1
ATOM 845 O O . GLU A 1 104 ? 18.499 5.297 -15.711 1.00 93.12 104 GLU A O 1
ATOM 850 N N . VAL A 1 105 ? 17.096 4.123 -14.423 1.00 93.88 105 VAL A N 1
ATOM 851 C CA . VAL A 1 105 ? 17.857 2.869 -14.544 1.00 93.88 105 VAL A CA 1
ATOM 852 C C . VAL A 1 105 ? 17.885 2.389 -15.996 1.00 93.88 105 VAL A C 1
ATOM 854 O O . VAL A 1 105 ? 18.931 1.948 -16.469 1.00 93.88 105 VAL A O 1
ATOM 857 N N . MET A 1 106 ? 16.767 2.476 -16.721 1.00 93.12 106 MET A N 1
ATOM 858 C CA . MET A 1 106 ? 16.708 2.062 -18.125 1.00 93.12 106 MET A CA 1
ATOM 859 C C . MET A 1 106 ? 17.569 2.943 -19.039 1.00 93.12 106 MET A C 1
ATOM 861 O O . MET A 1 106 ? 18.224 2.405 -19.935 1.00 93.12 106 MET A O 1
ATOM 865 N N . GLU A 1 107 ? 17.623 4.257 -18.802 1.00 91.62 107 GLU A N 1
ATOM 866 C CA . GLU A 1 107 ? 18.481 5.174 -19.568 1.00 91.62 107 GLU A CA 1
ATOM 867 C C . GLU A 1 107 ? 19.972 4.830 -19.446 1.00 91.62 107 GLU A C 1
ATOM 869 O O . GLU A 1 107 ? 20.721 4.972 -20.415 1.00 91.62 107 GLU A O 1
ATOM 874 N N . HIS A 1 108 ? 20.416 4.305 -18.297 1.00 87.81 108 HIS A N 1
ATOM 875 C CA . HIS A 1 108 ? 21.801 3.845 -18.125 1.00 87.81 108 HIS A CA 1
ATOM 876 C C . HIS A 1 108 ? 22.166 2.657 -19.023 1.00 87.81 108 HIS A C 1
ATOM 878 O O . HIS A 1 108 ? 23.334 2.513 -19.384 1.00 87.81 108 HIS A O 1
ATOM 884 N N . PHE A 1 109 ? 21.202 1.800 -19.371 1.00 83.12 109 PHE A N 1
ATOM 885 C CA . PHE A 1 109 ? 21.433 0.629 -20.224 1.00 83.12 109 PHE A CA 1
ATOM 886 C C . PHE A 1 109 ? 21.176 0.904 -21.708 1.00 83.12 109 PHE A C 1
ATOM 888 O O . PHE A 1 109 ? 21.650 0.158 -22.566 1.00 83.12 109 PHE A O 1
ATOM 895 N N . SER A 1 110 ? 20.402 1.935 -22.047 1.00 80.31 110 SER A N 1
ATOM 896 C CA . SER A 1 110 ? 20.063 2.272 -23.429 1.00 80.31 110 SER A CA 1
ATOM 897 C C . SER A 1 110 ? 19.784 3.765 -23.570 1.00 80.31 110 SER A C 1
ATOM 899 O O . SER A 1 110 ? 18.864 4.283 -22.949 1.00 80.31 110 SER A O 1
ATOM 901 N N . HIS A 1 111 ? 20.511 4.445 -24.465 1.00 73.12 111 HIS A N 1
ATOM 902 C CA . HIS A 1 111 ? 20.315 5.877 -24.744 1.00 73.12 111 HIS A CA 1
ATOM 903 C C . HIS A 1 111 ? 18.907 6.233 -25.258 1.00 73.12 111 HIS A C 1
ATOM 905 O O . HIS A 1 111 ? 18.501 7.391 -25.182 1.00 73.12 111 HIS A O 1
ATOM 911 N N . HIS A 1 112 ? 18.158 5.258 -25.780 1.00 81.75 112 HIS A N 1
ATOM 912 C CA . HIS A 1 112 ? 16.764 5.421 -26.184 1.00 81.75 112 HIS A CA 1
ATOM 913 C C . HIS A 1 112 ? 15.897 4.381 -25.480 1.00 81.75 112 HIS A C 1
ATOM 915 O O . HIS A 1 112 ? 15.876 3.206 -25.853 1.00 81.75 112 HIS A O 1
ATOM 921 N N . VAL A 1 113 ? 15.175 4.821 -24.453 1.00 82.88 113 VAL A N 1
ATOM 922 C CA . VAL A 1 113 ? 14.240 3.973 -23.714 1.00 82.88 113 VAL A CA 1
ATOM 923 C C . VAL A 1 113 ? 12.985 3.747 -24.555 1.00 82.88 113 VAL A C 1
ATOM 925 O O . VAL A 1 113 ? 12.265 4.682 -24.899 1.00 82.88 113 VAL A O 1
ATOM 928 N N . ASN A 1 114 ? 12.698 2.486 -24.879 1.00 91.50 114 ASN A N 1
ATOM 929 C CA . ASN A 1 114 ? 11.450 2.112 -25.537 1.00 91.50 114 ASN A CA 1
ATOM 930 C C . ASN A 1 114 ? 10.277 2.244 -24.549 1.00 91.50 114 ASN A C 1
ATOM 932 O O . ASN A 1 114 ? 10.220 1.532 -23.546 1.00 91.50 114 ASN A O 1
ATOM 936 N N . THR A 1 115 ? 9.315 3.118 -24.858 1.00 91.50 115 THR A N 1
ATOM 937 C CA . THR A 1 115 ? 8.147 3.402 -24.008 1.00 91.50 115 THR A CA 1
ATOM 938 C C . THR A 1 115 ? 7.311 2.160 -23.697 1.00 91.50 115 THR A C 1
ATOM 940 O O . THR A 1 115 ? 6.860 1.998 -22.566 1.00 91.50 115 THR A O 1
ATOM 943 N N . TRP A 1 116 ? 7.125 1.251 -24.657 1.00 93.88 116 TRP A N 1
ATOM 944 C CA . TRP A 1 116 ? 6.352 0.025 -24.435 1.00 93.88 116 TRP A CA 1
ATOM 945 C C . TRP A 1 116 ? 7.070 -0.942 -23.503 1.00 93.88 116 TRP A C 1
ATOM 947 O O . TRP A 1 116 ? 6.436 -1.555 -22.646 1.00 93.88 116 TRP A O 1
ATOM 957 N N . LEU A 1 117 ? 8.395 -1.040 -23.635 1.00 92.88 117 LEU A N 1
ATOM 958 C CA . LEU A 1 117 ? 9.214 -1.835 -22.726 1.00 92.88 117 LEU A CA 1
ATOM 959 C C . LEU A 1 117 ? 9.180 -1.252 -21.307 1.00 92.88 117 LEU A C 1
ATOM 961 O O . LEU A 1 117 ? 9.040 -2.008 -20.351 1.00 92.88 117 LEU A O 1
ATOM 965 N N . PHE A 1 118 ? 9.244 0.075 -21.170 1.00 94.25 118 PHE A N 1
ATOM 966 C CA . PHE A 1 118 ? 9.102 0.752 -19.880 1.00 94.25 118 PHE A CA 1
ATOM 967 C C . PHE A 1 118 ? 7.744 0.454 -19.229 1.00 94.25 118 PHE A C 1
ATOM 969 O O . PHE A 1 118 ? 7.702 0.002 -18.088 1.00 94.25 118 PHE A O 1
ATOM 976 N N . ILE A 1 119 ? 6.638 0.619 -19.965 1.00 95.75 119 ILE A N 1
ATOM 977 C CA . ILE A 1 119 ? 5.290 0.310 -19.461 1.00 95.75 119 ILE A CA 1
ATOM 978 C C . ILE A 1 119 ? 5.191 -1.160 -19.039 1.00 95.75 119 ILE A C 1
ATOM 980 O O . ILE A 1 119 ? 4.667 -1.450 -17.965 1.00 95.75 119 ILE A O 1
ATOM 984 N N . LEU A 1 120 ? 5.721 -2.085 -19.847 1.00 96.31 120 LEU A N 1
ATOM 985 C CA . LEU A 1 120 ? 5.739 -3.510 -19.518 1.00 96.31 120 LEU A CA 1
ATOM 986 C C . LEU A 1 120 ? 6.494 -3.774 -18.208 1.00 96.31 120 LEU A C 1
ATOM 988 O O . LEU A 1 120 ? 5.974 -4.475 -17.345 1.00 96.31 120 LEU A O 1
ATOM 992 N N . ILE A 1 121 ? 7.684 -3.189 -18.036 1.00 95.81 121 ILE A N 1
ATOM 993 C CA . ILE A 1 121 ? 8.481 -3.329 -16.809 1.00 95.81 121 ILE A CA 1
ATOM 994 C C . ILE A 1 121 ? 7.712 -2.792 -15.600 1.00 95.81 121 ILE A C 1
ATOM 996 O O . ILE A 1 121 ? 7.627 -3.490 -14.592 1.00 95.81 121 ILE A O 1
ATOM 1000 N N . ILE A 1 122 ? 7.102 -1.607 -15.700 1.00 97.50 122 ILE A N 1
ATOM 1001 C CA . ILE A 1 122 ? 6.298 -1.039 -14.610 1.00 97.50 122 ILE A CA 1
ATOM 1002 C C . ILE A 1 122 ? 5.139 -1.967 -14.246 1.00 97.50 122 ILE A C 1
ATOM 1004 O O . ILE A 1 122 ? 4.974 -2.293 -13.076 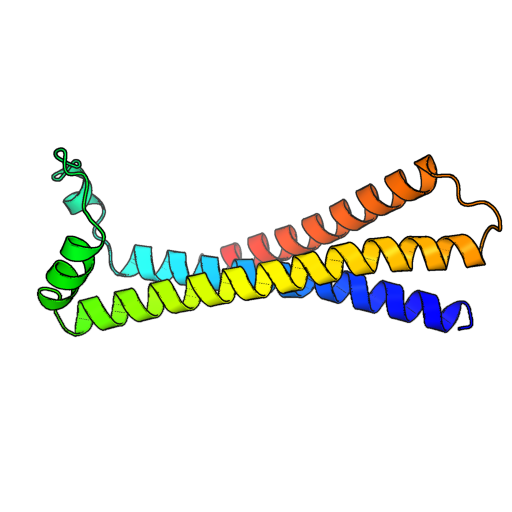1.00 97.50 122 ILE A O 1
ATOM 1008 N N . VAL A 1 123 ? 4.372 -2.456 -15.225 1.00 97.88 123 VAL A N 1
ATOM 1009 C CA . VAL A 1 123 ? 3.252 -3.379 -14.971 1.00 97.88 123 VAL A CA 1
ATOM 1010 C C . VAL A 1 123 ? 3.730 -4.653 -14.273 1.00 97.88 123 VAL A C 1
ATOM 1012 O O . VAL A 1 123 ? 3.107 -5.090 -13.305 1.00 97.88 123 VAL A O 1
ATOM 1015 N N . VAL A 1 124 ? 4.844 -5.231 -14.725 1.00 97.75 124 VAL A N 1
ATOM 1016 C CA . VAL A 1 124 ? 5.421 -6.444 -14.133 1.00 97.75 124 VAL A CA 1
ATOM 1017 C C . VAL A 1 124 ? 5.888 -6.197 -12.696 1.00 97.75 124 VAL A C 1
ATOM 1019 O O . VAL A 1 124 ? 5.545 -6.974 -11.806 1.00 97.75 124 VAL A O 1
ATOM 1022 N N . LEU A 1 125 ? 6.620 -5.111 -12.438 1.00 97.50 125 LEU A N 1
ATOM 1023 C CA . LEU A 1 125 ? 7.100 -4.773 -11.094 1.00 97.50 125 LEU A CA 1
ATOM 1024 C C . LEU A 1 125 ? 5.945 -4.469 -10.135 1.00 97.50 125 LEU A C 1
ATOM 1026 O O . LEU A 1 125 ? 5.939 -4.965 -9.007 1.00 97.50 125 LEU A O 1
ATOM 1030 N N . THR A 1 126 ? 4.922 -3.746 -10.594 1.00 97.69 126 THR A N 1
ATOM 1031 C CA . THR A 1 126 ? 3.700 -3.498 -9.820 1.00 97.69 126 THR A CA 1
ATOM 1032 C C . THR A 1 126 ? 2.965 -4.798 -9.512 1.00 97.69 126 THR A C 1
ATOM 1034 O O . THR A 1 126 ? 2.550 -5.005 -8.374 1.00 97.69 126 THR A O 1
ATOM 1037 N N . ALA A 1 127 ? 2.838 -5.708 -10.481 1.00 97.75 127 ALA A N 1
ATOM 1038 C CA . ALA A 1 127 ? 2.212 -7.009 -10.260 1.00 97.75 127 ALA A CA 1
ATOM 1039 C C . ALA A 1 127 ? 2.974 -7.837 -9.214 1.00 97.75 127 ALA A C 1
ATOM 1041 O O . ALA A 1 127 ? 2.349 -8.396 -8.313 1.00 97.75 127 ALA A O 1
ATOM 1042 N N . PHE A 1 128 ? 4.311 -7.864 -9.269 1.00 97.62 128 PHE A N 1
ATOM 1043 C CA . PHE A 1 128 ? 5.129 -8.533 -8.254 1.00 97.62 128 PHE A CA 1
ATOM 1044 C C . PHE A 1 128 ? 4.988 -7.893 -6.870 1.00 97.62 128 PHE A C 1
ATOM 1046 O O . PHE A 1 128 ? 4.823 -8.609 -5.882 1.00 97.62 128 PHE A O 1
ATOM 1053 N N . ALA A 1 129 ? 4.998 -6.562 -6.791 1.00 96.94 129 ALA A N 1
ATOM 1054 C CA . ALA A 1 129 ? 4.792 -5.824 -5.549 1.00 96.94 129 ALA A CA 1
ATOM 1055 C C . ALA A 1 129 ? 3.426 -6.146 -4.917 1.00 96.94 129 ALA A C 1
ATOM 1057 O O . ALA A 1 129 ? 3.347 -6.481 -3.735 1.00 96.94 129 ALA A O 1
ATOM 1058 N N . LEU A 1 130 ? 2.352 -6.116 -5.710 1.00 97.38 130 LEU A N 1
ATOM 1059 C CA . LEU A 1 130 ? 1.006 -6.450 -5.245 1.00 97.38 130 LEU A CA 1
ATOM 1060 C C . LEU A 1 130 ? 0.884 -7.925 -4.850 1.00 97.38 130 LEU A C 1
ATOM 1062 O O . LEU A 1 130 ? 0.305 -8.223 -3.807 1.00 97.38 130 LEU A O 1
ATOM 1066 N N . ALA A 1 131 ? 1.464 -8.847 -5.623 1.00 97.31 131 ALA A N 1
ATOM 1067 C CA . ALA A 1 131 ? 1.483 -10.269 -5.286 1.00 97.31 131 ALA A CA 1
ATOM 1068 C C . ALA A 1 131 ? 2.208 -10.525 -3.955 1.00 97.31 131 ALA A C 1
ATOM 1070 O O . ALA A 1 131 ? 1.716 -11.285 -3.117 1.00 97.31 131 ALA A O 1
ATOM 1071 N N . PHE A 1 132 ? 3.335 -9.845 -3.719 1.00 96.25 132 PHE A N 1
ATOM 1072 C CA . PHE A 1 132 ? 4.035 -9.887 -2.438 1.00 96.25 132 PHE A CA 1
ATOM 1073 C C . PHE A 1 132 ? 3.137 -9.393 -1.295 1.00 96.25 132 PHE A C 1
ATOM 1075 O O . PHE A 1 132 ? 2.976 -10.101 -0.301 1.00 96.25 132 PHE A O 1
ATOM 1082 N N . ILE A 1 133 ? 2.488 -8.236 -1.445 1.00 96.69 133 ILE A N 1
ATOM 1083 C CA . ILE A 1 133 ? 1.576 -7.689 -0.428 1.00 96.69 133 ILE A CA 1
ATOM 1084 C C . ILE A 1 133 ? 0.423 -8.661 -0.144 1.00 96.69 133 ILE A C 1
ATOM 1086 O O . ILE A 1 133 ? 0.168 -8.986 1.015 1.00 96.69 133 ILE A O 1
ATOM 1090 N N . VAL A 1 134 ? -0.229 -9.194 -1.179 1.00 96.25 134 VAL A N 1
ATOM 1091 C CA . VAL A 1 134 ? -1.320 -10.171 -1.032 1.00 96.25 134 VAL A CA 1
ATOM 1092 C C . VAL A 1 134 ? -0.836 -11.432 -0.319 1.00 96.25 134 VAL A C 1
ATOM 1094 O O . VAL A 1 134 ? -1.514 -11.917 0.583 1.00 96.25 134 VAL A O 1
ATOM 1097 N N . SER A 1 135 ? 0.357 -11.939 -0.641 1.00 96.69 135 SER A N 1
ATOM 1098 C CA . SER A 1 135 ? 0.925 -13.101 0.057 1.00 96.69 135 SER A CA 1
ATOM 1099 C C . SER A 1 135 ? 1.079 -12.855 1.566 1.00 96.69 135 SER A C 1
ATOM 1101 O O . SER A 1 135 ? 0.774 -13.732 2.381 1.00 96.69 135 SER A O 1
ATOM 1103 N N . ARG A 1 136 ? 1.481 -11.637 1.956 1.00 94.38 136 ARG A N 1
ATOM 1104 C CA . ARG A 1 136 ? 1.608 -11.224 3.359 1.00 94.38 136 ARG A CA 1
ATOM 1105 C C . ARG A 1 136 ? 0.248 -11.100 4.032 1.00 94.38 136 ARG A C 1
ATOM 1107 O O . ARG A 1 136 ? 0.088 -11.602 5.141 1.00 94.38 136 ARG A O 1
ATOM 1114 N N . ILE A 1 137 ? -0.731 -10.516 3.343 1.00 94.12 137 ILE A N 1
ATOM 1115 C CA . ILE A 1 137 ? -2.121 -10.413 3.805 1.00 94.12 137 ILE A CA 1
ATOM 1116 C C . ILE A 1 137 ? -2.702 -11.801 4.093 1.00 94.12 137 ILE A C 1
ATOM 1118 O O . ILE A 1 137 ? -3.170 -12.056 5.200 1.00 94.12 137 ILE A O 1
ATOM 1122 N N . LEU A 1 138 ? -2.614 -12.721 3.129 1.00 92.69 138 LEU A N 1
ATOM 1123 C CA . LEU A 1 138 ? -3.125 -14.087 3.269 1.00 92.69 138 LEU A CA 1
ATOM 1124 C C . LEU A 1 138 ? -2.429 -14.840 4.406 1.00 92.69 138 LEU A C 1
ATOM 1126 O O . LEU A 1 138 ? -3.065 -15.604 5.127 1.00 92.69 138 LEU A O 1
ATOM 1130 N N . THR A 1 139 ? -1.126 -14.619 4.590 1.00 91.75 139 THR A N 1
ATOM 1131 C CA . THR A 1 139 ? -0.383 -15.203 5.713 1.00 91.75 139 THR A CA 1
ATOM 1132 C C . THR A 1 139 ? -0.887 -14.657 7.048 1.00 91.75 139 THR A C 1
ATOM 1134 O O . THR A 1 139 ? -1.122 -15.433 7.968 1.00 91.75 139 THR A O 1
ATOM 1137 N N . ASN A 1 140 ? -1.113 -13.345 7.151 1.00 88.69 140 ASN A N 1
ATOM 1138 C CA . ASN A 1 140 ? -1.613 -12.718 8.374 1.00 88.69 140 ASN A CA 1
ATOM 1139 C C . ASN A 1 140 ? -3.030 -13.204 8.731 1.00 88.69 140 ASN A C 1
ATOM 1141 O O . ASN A 1 140 ? -3.308 -13.522 9.882 1.00 88.69 140 ASN A O 1
ATOM 1145 N N . GLN A 1 141 ? -3.906 -13.346 7.733 1.00 87.06 141 GLN A N 1
ATOM 1146 C CA . GLN A 1 141 ? -5.252 -13.896 7.927 1.00 87.06 141 GLN A CA 1
ATOM 1147 C C . GLN A 1 141 ? -5.223 -15.345 8.427 1.00 87.06 141 GLN A C 1
ATOM 1149 O O . GLN A 1 141 ? -5.974 -15.690 9.332 1.00 87.06 141 GLN A O 1
ATOM 1154 N N . LYS A 1 142 ? -4.327 -16.183 7.886 1.00 84.75 142 LYS A N 1
ATOM 1155 C CA . LYS A 1 142 ? -4.146 -17.561 8.368 1.00 84.75 142 LYS A CA 1
ATOM 1156 C C . LYS A 1 142 ? -3.694 -17.606 9.824 1.00 84.75 142 LYS A C 1
ATOM 1158 O O . LYS A 1 142 ? -4.178 -18.448 10.563 1.00 84.75 142 LYS A O 1
ATOM 1163 N N . VAL A 1 143 ? -2.791 -16.711 10.229 1.00 83.56 143 VAL A N 1
ATOM 1164 C CA . VAL A 1 143 ? -2.321 -16.631 11.621 1.00 83.56 143 VAL A CA 1
ATOM 1165 C C . VAL A 1 143 ? -3.449 -16.214 12.565 1.00 83.56 143 VAL A C 1
ATOM 1167 O O . VAL A 1 143 ? -3.551 -16.778 13.642 1.00 83.56 143 VAL A O 1
ATOM 1170 N N . LYS A 1 144 ? -4.323 -15.284 12.158 1.00 80.38 144 LYS A N 1
ATOM 1171 C CA . LYS A 1 144 ? -5.486 -14.859 12.960 1.00 80.38 144 LYS A CA 1
ATOM 1172 C C . LYS A 1 144 ? -6.584 -15.922 13.101 1.00 80.3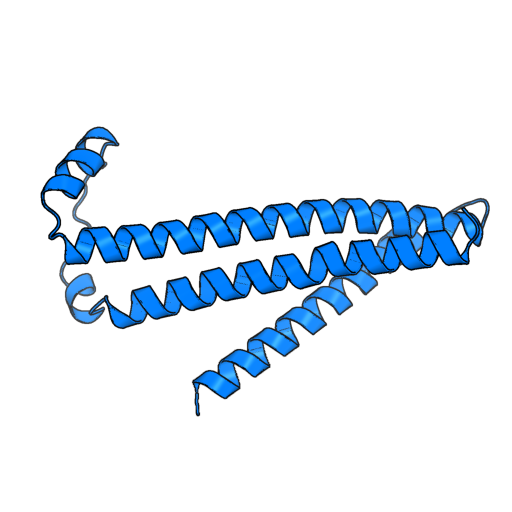8 144 LYS A C 1
ATOM 1174 O O . LYS A 1 144 ? -7.442 -15.777 13.962 1.00 80.38 144 LYS A O 1
ATOM 1179 N N . ALA A 1 145 ? -6.599 -16.931 12.232 1.00 74.06 145 ALA A N 1
ATOM 1180 C CA . ALA A 1 145 ? -7.594 -18.003 12.247 1.00 74.06 145 ALA A CA 1
ATOM 1181 C C . ALA A 1 145 ? -7.211 -19.193 13.151 1.00 74.06 145 ALA A C 1
ATOM 1183 O O . ALA A 1 145 ? -8.030 -20.096 13.320 1.00 74.06 145 ALA A O 1
ATOM 1184 N N . ILE A 1 146 ? -5.977 -19.216 13.669 1.00 64.81 146 ILE A N 1
ATOM 1185 C CA . ILE A 1 146 ? -5.465 -20.212 14.625 1.00 64.81 146 ILE A CA 1
ATOM 1186 C C . ILE A 1 146 ? -5.724 -19.703 16.040 1.00 64.81 146 ILE A C 1
ATOM 1188 O O . ILE A 1 146 ? -6.183 -20.521 16.867 1.00 64.81 146 ILE A O 1
#

Organism: Weissella viridescens (NCBI:txid1629)

Secondary structure (DSSP, 8-state):
--HHHHHHHHHHHHHHHHHHHHHHHHHHHHHHHHHHHH--HHHHHTS---S----HHHHHHHHHHS-HHHHHHHHHHHHHHHHHHHHHHHHHHHHHHHHHHHHHHHHHH-SS--HHHHHHHHHHHHHHHHHHHHHHHHHHHHHHT-

Radius of gyration: 22.05 Å; chains: 1; bounding box: 62×40×53 Å

Foldseek 3Di:
DPLVVLVVQLVVLLVLQQVLLLLLVVLVVVLVVLCVVPDDPVVVVVDPDPDDPQDPVNVVVVLVVDDPVRVVSVVSNVVSNVSSVVSNVSNVVSLVSSLVSLVVSQCNVPVDDDPVVSVVVSVVSVVVSVVVSVVVVVVVVVVVVD